Protein 5CUK (pdb70)

Structure (mmCIF, N/CA/C/O backbone):
data_5CUK
#
_entry.id   5CUK
#
_cell.length_a   103.140
_cell.length_b   42.480
_cell.length_c   25.860
_cell.angle_alpha   90.00
_cell.angle_beta   99.07
_cell.angle_gamma   90.00
#
_symmetry.space_group_name_H-M   'C 1 2 1'
#
loop_
_entity.id
_entity.type
_entity.pdbx_description
1 polymer 'Ruler protein'
2 non-polymer GLYCEROL
3 water water
#
loop_
_atom_site.group_PDB
_atom_site.id
_atom_site.type_symbol
_atom_site.label_atom_id
_atom_site.label_alt_id
_atom_site.label_comp_id
_atom_site.label_asym_id
_atom_site.label_entity_id
_atom_site.label_seq_id
_atom_site.pdbx_PDB_ins_code
_atom_site.Cartn_x
_atom_site.Cartn_y
_atom_site.Cartn_z
_atom_site.occupancy
_atom_site.B_iso_or_equiv
_atom_site.auth_seq_id
_atom_site.auth_comp_id
_atom_site.auth_asym_id
_atom_site.auth_atom_id
_atom_site.pdbx_PDB_model_num
ATOM 1 N N . ARG A 1 7 ? 40.620 15.821 29.621 1.00 71.20 256 ARG A N 1
ATOM 2 C CA . ARG A 1 7 ? 40.232 17.164 30.012 1.00 72.63 256 ARG A CA 1
ATOM 3 C C . ARG A 1 7 ? 39.171 18.007 29.325 1.00 66.29 256 ARG A C 1
ATOM 4 O O . ARG A 1 7 ? 39.354 18.443 28.178 1.00 58.16 256 ARG A O 1
ATOM 12 N N . PRO A 1 8 ? 38.081 18.296 30.095 1.00 67.82 257 PRO A N 1
ATOM 13 C CA . PRO A 1 8 ? 37.006 19.268 29.860 1.00 61.51 257 PRO A CA 1
ATOM 14 C C . PRO A 1 8 ? 37.559 20.684 29.818 1.00 60.24 257 PRO A C 1
ATOM 15 O O . PRO A 1 8 ? 38.563 20.970 30.481 1.00 61.68 257 PRO A O 1
ATOM 19 N N . LEU A 1 9 ? 36.915 21.545 29.038 1.00 52.34 258 LEU A N 1
ATOM 20 C CA . LEU A 1 9 ? 37.213 22.969 29.028 1.00 50.66 258 LEU A CA 1
ATOM 21 C C . LEU A 1 9 ? 36.667 23.597 30.281 1.00 47.82 258 LEU A C 1
ATOM 22 O O . LEU A 1 9 ? 35.646 23.133 30.788 1.00 49.65 258 LEU A O 1
ATOM 27 N N . PRO A 1 10 ? 37.296 24.690 30.736 1.00 45.00 259 PRO A N 1
ATOM 28 C CA . PRO A 1 10 ? 36.694 25.523 31.780 1.00 45.89 259 PRO A CA 1
ATOM 29 C C . PRO A 1 10 ? 35.285 25.909 31.362 1.00 45.89 259 PRO A C 1
ATOM 30 O O . PRO A 1 10 ? 35.133 26.299 30.208 1.00 39.23 259 PRO A O 1
ATOM 34 N N . LEU A 1 11 ? 34.307 25.825 32.267 1.00 43.70 260 LEU A N 1
ATOM 35 C CA . LEU A 1 11 ? 32.896 26.040 31.919 1.00 46.27 260 LEU A CA 1
ATOM 36 C C . LEU A 1 11 ? 32.652 27.363 31.233 1.00 46.15 260 LEU A C 1
ATOM 37 O O . LEU A 1 11 ? 31.888 27.426 30.273 1.00 39.86 260 LEU A O 1
ATOM 42 N N . ALA A 1 12 ? 33.298 28.419 31.725 1.00 44.21 261 ALA A N 1
ATOM 43 C CA . ALA A 1 12 ? 33.040 29.762 31.211 1.00 43.91 261 ALA A CA 1
ATOM 44 C C . ALA A 1 12 ? 33.479 29.873 29.762 1.00 43.08 261 ALA A C 1
ATOM 45 O O . ALA A 1 12 ? 32.942 30.683 29.007 1.00 44.77 261 ALA A O 1
ATOM 47 N N . ASP A 1 13 ? 34.439 29.037 29.377 1.00 41.25 262 ASP A N 1
ATOM 48 C CA . ASP A 1 13 ? 34.923 28.993 28.002 1.00 42.17 262 ASP A CA 1
ATOM 49 C C . ASP A 1 13 ? 33.985 28.180 27.101 1.00 44.95 262 ASP A C 1
ATOM 50 O O . ASP A 1 13 ? 33.620 28.641 26.013 1.00 37.22 262 ASP A O 1
ATOM 55 N N . LEU A 1 14 ? 33.605 26.986 27.557 1.00 41.32 263 LEU A N 1
ATOM 56 C CA . LEU A 1 14 ? 32.568 26.205 26.893 1.00 42.75 263 LEU A CA 1
ATOM 57 C C . LEU A 1 14 ? 31.344 27.057 26.664 1.00 40.71 263 LEU A C 1
ATOM 58 O O . LEU A 1 14 ? 30.858 27.175 25.541 1.00 40.13 263 LEU A O 1
ATOM 63 N N . ALA A 1 15 ? 30.861 27.684 27.731 1.00 40.84 264 ALA A N 1
ATOM 64 C CA . ALA A 1 15 ? 29.679 28.531 27.626 1.00 41.92 264 ALA A CA 1
ATOM 65 C C . ALA A 1 15 ? 29.812 29.594 26.516 1.00 39.32 264 ALA A C 1
ATOM 66 O O . ALA A 1 15 ? 28.929 29.713 25.669 1.00 44.19 264 ALA A O 1
ATOM 68 N N . ARG A 1 16 ? 30.905 30.344 26.493 1.00 38.00 265 ARG A N 1
ATOM 69 C CA . ARG A 1 16 ? 31.016 31.467 25.572 1.00 44.04 265 ARG A CA 1
ATOM 70 C C . ARG A 1 16 ? 31.148 30.927 24.154 1.00 43.87 265 ARG A C 1
ATOM 71 O O . ARG A 1 16 ? 30.534 31.435 23.220 1.00 44.78 265 ARG A O 1
ATOM 79 N N . LEU A 1 17 ? 31.903 29.849 24.026 1.00 37.46 266 LEU A N 1
ATOM 80 C CA . LEU A 1 17 ? 32.090 29.186 22.766 1.00 40.07 266 LEU A CA 1
ATOM 81 C C . LEU A 1 17 ? 30.763 28.705 22.166 1.00 44.67 266 LEU A C 1
ATOM 82 O O . LEU A 1 17 ? 30.479 28.949 20.979 1.00 41.76 266 LEU A O 1
ATOM 87 N N . LEU A 1 18 ? 29.948 28.039 22.985 1.00 42.37 267 LEU A N 1
ATOM 88 C CA . LEU A 1 18 ? 28.673 27.504 22.531 1.00 37.69 267 LEU A CA 1
ATOM 89 C C . LEU A 1 18 ? 27.772 28.634 22.081 1.00 40.93 267 LEU A C 1
ATOM 90 O O . LEU A 1 18 ? 27.192 28.572 21.010 1.00 41.63 267 LEU A O 1
ATOM 95 N N . ASP A 1 19 ? 27.645 29.663 22.907 1.00 41.46 268 ASP A N 1
ATOM 96 C CA . ASP A 1 19 ? 26.914 30.854 22.528 1.00 41.24 268 ASP A CA 1
ATOM 97 C C . ASP A 1 19 ? 27.421 31.459 21.184 1.00 44.52 268 ASP A C 1
ATOM 98 O O . ASP A 1 19 ? 26.628 31.769 20.293 1.00 41.02 268 ASP A O 1
ATOM 103 N N . ALA A 1 20 ? 28.736 31.592 21.023 1.00 44.01 269 ALA A N 1
ATOM 104 C CA . ALA A 1 20 ? 29.295 32.133 19.773 1.00 42.88 269 ALA A CA 1
ATOM 105 C C . ALA A 1 20 ? 28.930 31.283 18.534 1.00 37.16 269 ALA A C 1
ATOM 106 O O . ALA A 1 20 ? 28.445 31.811 17.542 1.00 36.84 269 ALA A O 1
ATOM 108 N N . VAL A 1 21 ? 29.175 29.977 18.619 1.00 36.63 270 VAL A N 1
ATOM 109 C CA . VAL A 1 21 ? 28.860 29.052 17.550 1.00 38.68 270 VAL A CA 1
ATOM 110 C C . VAL A 1 21 ? 27.397 29.194 17.194 1.00 42.59 270 VAL A C 1
ATOM 111 O O . VAL A 1 21 ? 27.019 29.170 16.022 1.00 33.53 270 VAL A O 1
ATOM 115 N N . GLN A 1 22 ? 26.544 29.398 18.189 1.00 41.25 271 GLN A N 1
ATOM 116 C CA . GLN A 1 22 ? 25.170 29.423 17.801 1.00 43.71 271 GLN A CA 1
ATOM 117 C C . GLN A 1 22 ? 24.824 30.715 17.068 1.00 41.52 271 GLN A C 1
ATOM 118 O O . GLN A 1 22 ? 24.071 30.658 16.104 1.00 44.11 271 GLN A O 1
ATOM 124 N N . GLY A 1 23 ? 25.370 31.862 17.480 1.00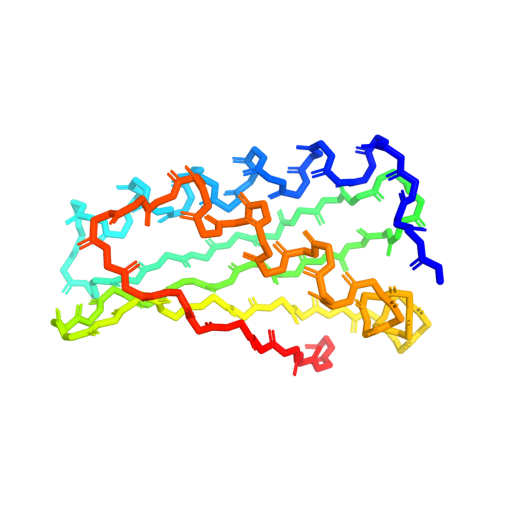 37.72 272 GLY A N 1
ATOM 125 C CA . GLY A 1 23 ? 25.256 33.069 16.667 1.00 38.69 272 GLY A CA 1
ATOM 126 C C . GLY A 1 23 ? 25.658 32.832 15.199 1.00 39.79 272 GLY A C 1
ATOM 127 O O . GLY A 1 23 ? 24.962 33.265 14.296 1.00 39.20 272 GLY A O 1
ATOM 128 N N . ARG A 1 24 ? 26.778 32.152 14.961 1.00 38.97 273 ARG A N 1
ATOM 129 C CA . ARG A 1 24 ? 27.286 31.996 13.598 1.00 38.36 273 ARG A CA 1
ATOM 130 C C . ARG A 1 24 ? 26.379 31.086 12.783 1.00 42.06 273 ARG A C 1
ATOM 131 O O . ARG A 1 24 ? 26.251 31.229 11.555 1.00 37.19 273 ARG A O 1
ATOM 139 N N . ILE A 1 25 ? 25.749 30.147 13.471 1.00 37.20 274 ILE A N 1
ATOM 140 C CA . ILE A 1 25 ? 24.871 29.227 12.807 1.00 37.74 274 ILE A CA 1
ATOM 141 C C . ILE A 1 25 ? 23.718 30.038 12.264 1.00 40.79 274 ILE A C 1
ATOM 142 O O . ILE A 1 25 ? 23.350 29.899 11.110 1.00 39.73 274 ILE A O 1
ATOM 147 N N . GLN A 1 26 ? 23.179 30.919 13.092 1.00 42.81 275 GLN A N 1
ATOM 148 C CA . GLN A 1 26 ? 22.086 31.762 12.659 1.00 44.49 275 GLN A CA 1
ATOM 149 C C . GLN A 1 26 ? 22.520 32.705 11.556 1.00 43.99 275 GLN A C 1
ATOM 150 O O . GLN A 1 26 ? 21.768 32.866 10.614 1.00 40.28 275 GLN A O 1
ATOM 156 N N . VAL A 1 27 ? 23.694 33.343 11.640 1.00 39.29 276 VAL A N 1
ATOM 157 C CA . VAL A 1 27 ? 24.054 34.245 10.520 1.00 37.21 276 VAL A CA 1
ATOM 158 C C . VAL A 1 27 ? 24.111 33.470 9.203 1.00 42.72 276 VAL A C 1
ATOM 159 O O . VAL A 1 27 ? 23.642 33.935 8.171 1.00 41.02 276 VAL A O 1
ATOM 163 N N . ALA A 1 28 ? 24.670 32.272 9.261 1.00 42.87 277 ALA A N 1
ATOM 164 C CA . ALA A 1 28 ? 24.980 31.511 8.061 1.00 43.48 277 ALA A CA 1
ATOM 165 C C . ALA A 1 28 ? 23.731 30.938 7.379 1.00 47.44 277 ALA A C 1
ATOM 166 O O . ALA A 1 28 ? 23.723 30.677 6.165 1.00 49.07 277 ALA A O 1
ATOM 168 N N . SER A 1 29 ? 22.691 30.737 8.180 1.00 50.03 278 SER A N 1
ATOM 169 C CA . SER A 1 29 ? 21.411 30.270 7.684 1.00 55.00 278 SER A CA 1
ATOM 170 C C . SER A 1 29 ? 20.895 31.319 6.726 1.00 57.05 278 SER A C 1
ATOM 171 O O . SER A 1 29 ? 20.581 31.030 5.565 1.00 62.93 278 SER A O 1
ATOM 174 N N . ALA A 1 30 ? 20.834 32.557 7.203 1.00 53.01 279 ALA A N 1
ATOM 175 C CA . ALA A 1 30 ? 20.254 33.615 6.381 1.00 56.07 279 ALA A CA 1
ATOM 176 C C . ALA A 1 30 ? 21.322 34.436 5.666 1.00 52.15 279 ALA A C 1
ATOM 177 O O . ALA A 1 30 ? 21.322 35.647 5.759 1.00 51.91 279 ALA A O 1
ATOM 179 N N . ALA A 1 31 ? 22.232 33.781 4.952 1.00 58.09 280 ALA A N 1
ATOM 180 C CA . ALA A 1 31 ? 23.293 34.498 4.232 1.00 54.48 280 ALA A CA 1
ATOM 181 C C . ALA A 1 31 ? 23.757 33.757 2.961 1.00 57.59 280 ALA A C 1
ATOM 182 O O . ALA A 1 31 ? 23.749 32.520 2.958 1.00 50.70 280 ALA A O 1
ATOM 184 N N . GLU A 1 32 ? 24.184 34.489 1.916 1.00 57.37 281 GLU A N 1
ATOM 185 C CA . GLU A 1 32 ? 24.407 33.879 0.591 1.00 61.73 281 GLU A CA 1
ATOM 186 C C . GLU A 1 32 ? 25.537 32.880 0.627 1.00 56.95 281 GLU A C 1
ATOM 187 O O . GLU A 1 32 ? 25.510 31.866 -0.062 1.00 55.58 281 GLU A O 1
ATOM 193 N N . SER A 1 33 ? 26.551 33.176 1.428 1.00 54.51 282 SER A N 1
ATOM 194 C CA . SER A 1 33 ? 27.736 32.333 1.438 1.00 50.34 282 SER A CA 1
ATOM 195 C C . SER A 1 33 ? 27.455 31.030 2.188 1.00 50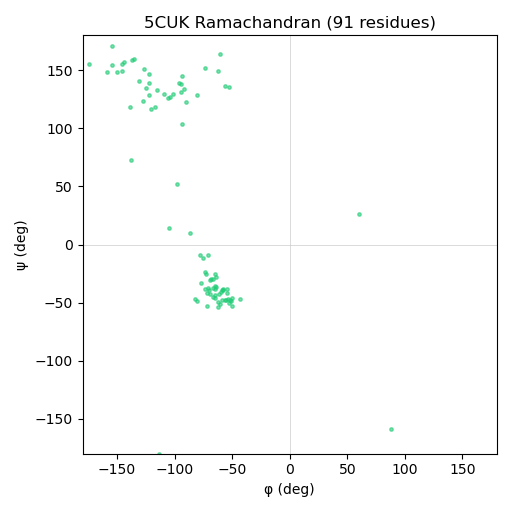.37 282 SER A C 1
ATOM 196 O O . SER A 1 33 ? 28.248 30.090 2.100 1.00 44.57 282 SER A O 1
ATOM 199 N N . HIS A 1 34 ? 26.320 30.972 2.900 1.00 46.07 283 HIS A N 1
ATOM 200 C CA . HIS A 1 34 ? 25.997 29.833 3.761 1.00 44.06 283 HIS A CA 1
ATOM 201 C C . HIS A 1 34 ? 27.094 29.687 4.831 1.00 40.44 283 HIS A C 1
ATOM 202 O O . HIS A 1 34 ? 27.347 28.598 5.340 1.00 39.23 283 HIS A O 1
ATOM 209 N N . ALA A 1 35 ? 27.754 30.786 5.153 1.00 36.48 284 ALA A N 1
ATOM 210 C CA . ALA A 1 35 ? 28.885 30.706 6.040 1.00 41.50 284 ALA A CA 1
ATOM 211 C C . ALA A 1 35 ? 28.919 31.961 6.887 1.00 42.32 284 ALA A C 1
ATOM 212 O O . ALA A 1 35 ? 28.435 33.031 6.453 1.00 40.90 284 ALA A O 1
ATOM 214 N N . ALA A 1 36 ? 29.423 31.815 8.115 1.00 32.27 285 ALA A N 1
ATOM 215 C CA . ALA A 1 36 ? 29.583 32.939 9.015 1.00 35.05 285 ALA A CA 1
ATOM 216 C C . ALA A 1 36 ? 30.837 32.728 9.880 1.00 39.53 285 ALA A C 1
ATOM 217 O O . ALA A 1 36 ? 31.278 31.596 10.102 1.00 35.02 285 ALA A O 1
ATOM 219 N N . ARG A 1 37 ? 31.398 33.824 10.359 1.00 39.45 286 ARG A N 1
ATOM 220 C CA . ARG A 1 37 ? 32.602 33.758 11.141 1.00 39.21 286 ARG A CA 1
ATOM 221 C C . ARG A 1 37 ? 32.664 34.963 12.045 1.00 43.10 286 ARG A C 1
ATOM 222 O O . ARG A 1 37 ? 32.057 35.988 11.754 1.00 40.40 286 ARG A O 1
ATOM 230 N N . LEU A 1 38 ? 33.378 34.815 13.161 1.00 41.38 287 LEU A N 1
ATOM 231 C CA . LEU A 1 38 ? 33.524 35.877 14.143 1.00 41.93 287 LEU A CA 1
ATOM 232 C C . LEU A 1 38 ? 34.765 35.600 14.986 1.00 45.51 287 LEU A C 1
ATOM 233 O O . LEU A 1 38 ? 35.114 34.438 15.222 1.00 41.02 287 LEU A O 1
ATOM 238 N N . GLN A 1 39 ? 35.434 36.647 15.457 1.00 45.31 288 GLN A N 1
ATOM 239 C CA . GLN A 1 39 ? 36.423 36.419 16.496 1.00 47.49 288 GLN A CA 1
ATOM 240 C C . GLN A 1 39 ? 35.784 36.585 17.877 1.00 49.26 288 GLN A C 1
ATOM 241 O O . GLN A 1 39 ? 35.041 37.547 18.140 1.00 48.55 288 GLN A O 1
ATOM 247 N N . VAL A 1 40 ? 36.085 35.628 18.747 1.00 44.60 289 VAL A N 1
ATOM 248 C CA . VAL A 1 40 ? 35.584 35.616 20.109 1.00 44.85 289 VAL A CA 1
ATOM 249 C C . VAL A 1 40 ? 36.731 35.594 21.127 1.00 44.23 289 VAL A C 1
ATOM 250 O O . VAL A 1 40 ? 37.703 34.889 20.919 1.00 44.09 289 VAL A O 1
ATOM 254 N N . ARG A 1 41 ? 36.622 36.358 22.213 1.00 42.68 290 ARG A N 1
ATOM 255 C CA . ARG A 1 41 ? 37.554 36.180 23.330 1.00 51.55 290 ARG A CA 1
ATOM 256 C C . ARG A 1 41 ? 36.969 35.157 24.295 1.00 49.60 290 ARG A C 1
ATOM 257 O O . ARG A 1 41 ? 35.833 35.284 24.774 1.00 54.18 290 ARG A O 1
ATOM 265 N N . LEU A 1 42 ? 37.723 34.099 24.528 1.00 46.08 291 LEU A N 1
ATOM 266 C CA . LEU A 1 42 ? 37.355 33.167 25.576 1.00 47.85 291 LEU A CA 1
ATOM 267 C C . LEU A 1 42 ? 38.130 33.612 26.822 1.00 49.14 291 LEU A C 1
ATOM 268 O O . LEU A 1 42 ? 39.284 34.027 26.708 1.00 49.04 291 LEU A O 1
ATOM 273 N N . PRO A 1 43 ? 37.480 33.593 28.000 1.00 49.80 292 PRO A N 1
ATOM 274 C CA . PRO A 1 43 ? 38.074 34.193 29.196 1.00 46.16 292 PRO A CA 1
ATOM 275 C C . PRO A 1 43 ? 39.490 33.711 29.430 1.00 51.74 292 PRO A C 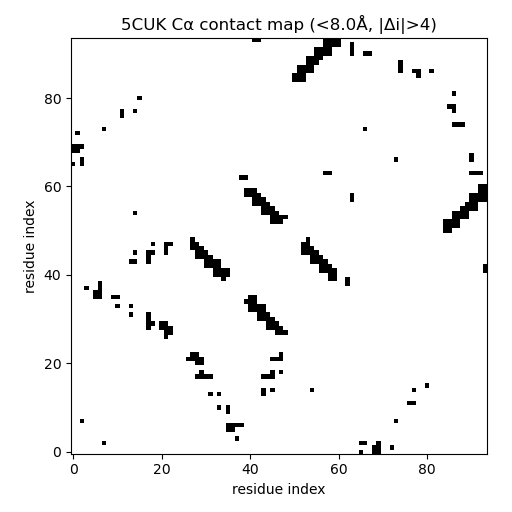1
ATOM 276 O O . PRO A 1 43 ? 40.384 34.538 29.630 1.00 53.91 292 PRO A O 1
ATOM 280 N N . GLN A 1 44 ? 39.718 32.404 29.384 1.00 48.39 293 GLN A N 1
ATOM 281 C CA A GLN A 1 44 ? 41.035 31.838 29.641 0.44 52.70 293 GLN A CA 1
ATOM 282 C CA B GLN A 1 44 ? 41.082 31.971 29.623 0.56 51.01 293 GLN A CA 1
ATOM 283 C C . GLN A 1 44 ? 41.739 31.497 28.337 1.00 50.45 293 GLN A C 1
ATOM 284 O O . GLN A 1 44 ? 42.941 31.650 28.195 1.00 50.53 293 GLN A O 1
ATOM 295 N N . LEU A 1 45 ? 40.972 30.993 27.378 1.00 49.20 294 LEU A N 1
ATOM 296 C CA . LEU A 1 45 ? 41.607 30.491 26.162 1.00 48.73 294 LEU A CA 1
ATOM 297 C C . LEU A 1 45 ? 42.055 31.559 25.155 1.00 46.27 294 LEU A C 1
ATOM 298 O O . LEU A 1 45 ? 42.752 31.243 24.185 1.00 43.46 294 LEU A O 1
ATOM 303 N N . GLY A 1 46 ? 41.677 32.812 25.378 1.00 45.21 295 GLY A N 1
ATOM 304 C CA . GLY A 1 46 ? 42.150 33.892 24.521 1.00 46.37 295 GLY A CA 1
ATOM 305 C C . GLY A 1 46 ? 41.296 34.146 23.292 1.00 45.84 295 GLY A C 1
ATOM 306 O O . GLY A 1 46 ? 40.112 33.793 23.253 1.00 46.98 295 GLY A O 1
ATOM 307 N N . ALA A 1 47 ? 41.885 34.776 22.281 1.00 42.16 296 ALA A N 1
ATOM 308 C CA . ALA A 1 47 ? 41.155 35.043 21.044 1.00 44.51 296 ALA A CA 1
ATOM 309 C C . ALA A 1 47 ? 41.101 33.820 20.142 1.00 43.86 296 ALA A C 1
ATOM 310 O O . ALA A 1 47 ? 42.110 33.200 19.813 1.00 42.75 296 ALA A O 1
ATOM 312 N N . VAL A 1 48 ? 39.885 33.521 19.727 1.00 39.12 297 VAL A N 1
ATOM 313 C CA . VAL A 1 48 ? 39.541 32.338 18.992 1.00 36.64 297 VAL A CA 1
ATOM 314 C C . VAL A 1 48 ? 38.681 32.783 17.755 1.00 42.52 297 VAL A C 1
ATOM 315 O O . VAL A 1 48 ? 37.878 33.712 17.853 1.00 42.46 297 VAL A O 1
ATOM 319 N N . GLU A 1 49 ? 38.885 32.169 16.593 1.00 40.24 298 GLU A N 1
ATOM 320 C CA . GLU A 1 49 ? 38.025 32.417 15.444 1.00 41.08 298 GLU A CA 1
ATOM 321 C C . GLU A 1 49 ? 37.041 31.280 15.279 1.00 40.22 298 GLU A C 1
ATOM 322 O O . GLU A 1 49 ? 37.446 30.120 15.270 1.00 39.83 298 GLU A O 1
ATOM 328 N N . VAL A 1 50 ? 35.752 31.598 15.147 1.00 37.67 299 VAL A N 1
ATOM 329 C CA . VAL A 1 50 ? 34.748 30.588 14.858 1.00 35.11 299 VAL A CA 1
ATOM 330 C C . VAL A 1 50 ? 34.297 30.699 13.407 1.00 36.29 299 VAL A C 1
ATOM 331 O O . VAL A 1 50 ? 33.912 31.744 12.978 1.00 38.38 299 VAL A O 1
ATOM 335 N N . GLN A 1 51 ? 34.366 29.617 12.649 1.00 36.79 300 GLN A N 1
ATOM 336 C CA . GLN A 1 51 ? 33.846 29.603 11.281 1.00 37.19 300 GLN A CA 1
ATOM 337 C C . GLN A 1 51 ? 32.850 28.468 11.147 1.00 37.86 300 GLN A C 1
ATOM 338 O O . GLN A 1 51 ? 33.112 27.363 11.631 1.00 35.62 300 GLN A O 1
ATOM 344 N N . VAL A 1 52 ? 31.696 28.729 10.534 1.00 32.81 301 VAL A N 1
ATOM 345 C CA . VAL A 1 52 ? 30.779 27.651 10.271 1.00 31.64 301 VAL A CA 1
ATOM 346 C C . VAL A 1 52 ? 30.452 27.694 8.776 1.00 35.70 301 VAL A C 1
ATOM 347 O O . VAL A 1 52 ? 30.551 28.738 8.132 1.00 35.01 301 VAL A O 1
ATOM 351 N N . LEU A 1 53 ? 30.147 26.533 8.225 1.00 33.07 302 LEU A N 1
ATOM 352 C CA . LEU A 1 53 ? 29.780 26.414 6.827 1.00 36.30 302 LEU A CA 1
ATOM 353 C C . LEU A 1 53 ? 28.649 25.441 6.785 1.00 37.69 302 LEU A C 1
ATOM 354 O O . LEU A 1 53 ? 28.752 24.278 7.167 1.00 39.53 302 LEU A O 1
ATOM 359 N N . HIS A 1 54 ? 27.545 25.971 6.318 1.00 41.79 303 HIS A N 1
ATOM 360 C CA . HIS A 1 54 ? 26.305 25.278 6.261 1.00 42.53 303 HIS A CA 1
ATOM 361 C C . HIS A 1 54 ? 26.131 24.626 4.897 1.00 44.69 303 HIS A C 1
ATOM 362 O O . HIS A 1 54 ? 25.842 25.306 3.932 1.00 42.72 303 HIS A O 1
ATOM 369 N N . GLY A 1 55 ? 26.321 23.312 4.837 1.00 42.02 304 GLY A N 1
ATOM 370 C CA . GLY A 1 55 ? 26.250 22.539 3.596 1.00 54.94 304 GLY A CA 1
ATOM 371 C C . GLY A 1 55 ? 25.031 21.599 3.668 1.00 60.08 304 GLY A C 1
ATOM 372 O O . GLY A 1 55 ? 24.287 21.64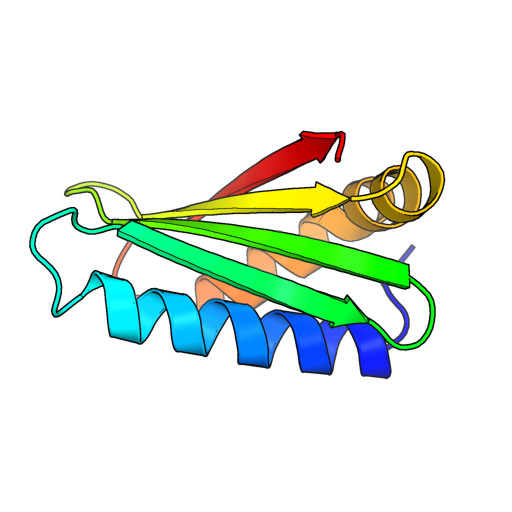7 4.672 1.00 54.29 304 GLY A O 1
ATOM 373 N N . HIS A 1 56 ? 24.760 20.789 2.649 1.00 60.52 305 HIS A N 1
ATOM 374 C CA . HIS A 1 56 ? 23.476 20.126 2.688 1.00 64.77 305 HIS A CA 1
ATOM 375 C C . HIS A 1 56 ? 23.427 18.869 3.557 1.00 58.84 305 HIS A C 1
ATOM 376 O O . HIS A 1 56 ? 22.512 18.715 4.389 1.00 60.96 305 HIS A O 1
ATOM 383 N N . GLY A 1 57 ? 24.397 17.979 3.422 1.00 57.32 306 GLY A N 1
ATOM 384 C CA . GLY A 1 57 ? 24.419 16.826 4.318 1.00 59.68 306 GLY A CA 1
ATOM 385 C C . GLY A 1 57 ? 25.125 17.021 5.657 1.00 48.99 306 GLY A C 1
ATOM 386 O O . GLY A 1 57 ? 25.318 16.048 6.367 1.00 51.51 306 GLY A O 1
ATOM 387 N N . GLN A 1 58 ? 25.494 18.257 6.002 1.00 48.93 307 GLN A N 1
ATOM 388 C CA . GLN A 1 58 ? 26.315 18.522 7.209 1.00 44.94 307 GLN A CA 1
AT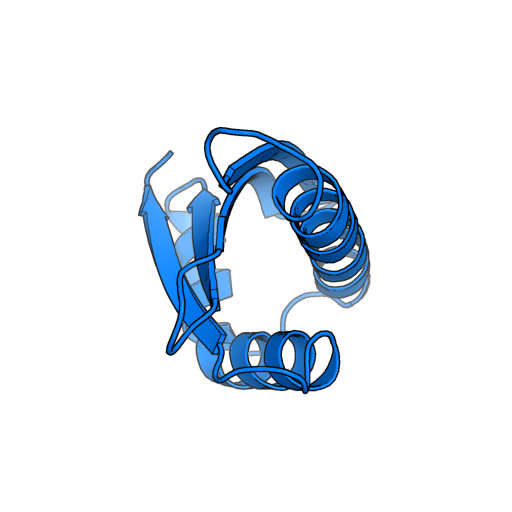OM 389 C C . GLN A 1 58 ? 26.531 19.995 7.541 1.00 43.55 307 GLN A C 1
ATOM 390 O O . GLN A 1 58 ? 26.475 20.863 6.668 1.00 44.80 307 GLN A O 1
ATOM 396 N N . LEU A 1 59 ? 26.797 20.274 8.813 1.00 40.77 308 LEU A N 1
ATOM 397 C CA . LEU A 1 59 ? 27.183 21.603 9.215 1.00 35.68 308 LEU A CA 1
ATOM 398 C C . LEU A 1 59 ? 28.577 21.538 9.774 1.00 37.41 308 LEU A C 1
ATOM 399 O O . LEU A 1 59 ? 28.819 20.838 10.759 1.00 35.09 308 LEU A O 1
ATOM 404 N N . GLN A 1 60 ? 29.492 22.252 9.119 1.00 38.77 309 GLN A N 1
ATOM 405 C CA . GLN A 1 60 ? 30.908 22.265 9.475 1.00 34.09 309 GLN A CA 1
ATOM 406 C C . GLN A 1 60 ? 31.248 23.419 10.387 1.00 35.84 309 GLN A C 1
ATOM 407 O O . GLN A 1 60 ? 30.883 24.555 10.104 1.00 33.94 309 GLN A O 1
ATOM 413 N N . ILE A 1 61 ? 31.960 23.119 11.478 1.00 34.97 310 ILE A N 1
ATOM 414 C CA . ILE A 1 61 ? 32.388 24.125 12.470 1.00 34.16 310 ILE A CA 1
ATOM 415 C C . ILE A 1 61 ? 33.881 23.975 12.665 1.00 31.23 310 ILE A C 1
ATOM 416 O O . ILE A 1 61 ? 34.372 22.886 12.975 1.00 35.41 310 ILE A O 1
ATOM 421 N N . GLU A 1 62 ? 34.601 25.062 12.442 1.00 31.49 311 GLU A N 1
ATOM 422 C CA . GLU A 1 62 ? 36.038 25.101 12.651 1.00 36.19 311 GLU A CA 1
ATOM 423 C C . GLU A 1 62 ? 36.424 26.198 13.651 1.00 35.77 311 GLU A C 1
ATOM 424 O O . GLU A 1 62 ? 35.979 27.341 13.545 1.00 33.86 311 GLU A O 1
ATOM 430 N N . ILE A 1 63 ? 37.206 25.808 14.659 1.00 38.69 312 ILE A N 1
ATOM 431 C CA . ILE A 1 63 ? 37.707 26.730 15.655 1.00 37.05 312 ILE A CA 1
ATOM 432 C C . ILE A 1 63 ? 39.204 26.913 15.442 1.00 38.24 312 ILE A C 1
ATOM 433 O O . ILE A 1 63 ? 39.949 25.941 15.335 1.00 35.92 312 ILE A O 1
ATOM 438 N N . SER A 1 64 ? 39.621 28.167 15.379 1.00 36.32 313 SER A N 1
ATOM 439 C CA . SER A 1 64 ? 41.006 28.517 15.170 1.00 37.19 313 SER A CA 1
ATOM 440 C C . SER A 1 64 ? 41.465 29.218 16.430 1.00 45.14 313 SER A C 1
ATOM 441 O O . SER A 1 64 ? 40.760 30.093 16.962 1.00 40.90 313 SER A O 1
ATOM 444 N N . ALA A 1 65 ? 42.637 28.811 16.919 1.00 42.34 314 ALA A N 1
ATOM 445 C CA . ALA A 1 65 ? 43.136 29.296 18.199 1.00 43.36 314 ALA A CA 1
ATOM 446 C C . ALA A 1 65 ? 44.660 29.235 18.302 1.00 41.99 314 ALA A C 1
ATOM 447 O O . ALA A 1 65 ? 45.325 28.620 17.480 1.00 43.47 314 ALA A O 1
ATOM 449 N N . SER A 1 66 ? 45.191 29.833 19.363 1.00 48.59 315 SER A N 1
ATOM 450 C CA . SER A 1 66 ? 46.610 29.735 19.678 1.00 45.94 315 SER A CA 1
ATOM 451 C C . SER A 1 66 ? 46.975 28.263 19.905 1.00 46.91 315 SER A C 1
ATOM 452 O O . SER A 1 66 ? 46.079 27.402 20.084 1.00 40.38 315 SER A O 1
ATOM 455 N N . PRO A 1 67 ? 48.291 27.955 19.869 1.00 54.28 316 PRO A N 1
ATOM 456 C CA . PRO A 1 67 ? 48.720 26.548 19.924 1.00 49.43 316 PRO A CA 1
ATOM 457 C C . PRO A 1 67 ? 48.295 25.841 21.217 1.00 45.47 316 PRO A C 1
ATOM 458 O O . PRO A 1 67 ? 47.812 24.697 21.184 1.00 46.65 316 PRO A O 1
ATOM 462 N N . GLY A 1 68 ? 48.449 26.535 22.338 1.00 41.73 317 GLY A N 1
ATOM 463 C CA . GLY A 1 68 ? 48.057 26.002 23.623 1.00 39.50 317 GLY A CA 1
ATOM 464 C C . GLY A 1 68 ? 46.558 25.928 23.845 1.00 41.44 317 GLY A C 1
ATOM 465 O O . GLY A 1 68 ? 46.061 24.946 24.392 1.00 36.83 317 GLY A O 1
ATOM 466 N N . SER A 1 69 ? 45.825 26.958 23.428 1.00 42.52 318 SER A N 1
ATOM 467 C CA . SER A 1 69 ? 44.369 26.877 23.449 1.00 42.62 318 SER A CA 1
ATOM 468 C C . SER A 1 69 ? 43.924 25.695 22.584 1.00 41.46 318 SER A C 1
ATOM 469 O O . SER A 1 69 ? 43.012 24.943 22.948 1.00 38.19 318 SER A O 1
ATOM 472 N N . LEU A 1 70 ? 44.603 25.496 21.461 1.0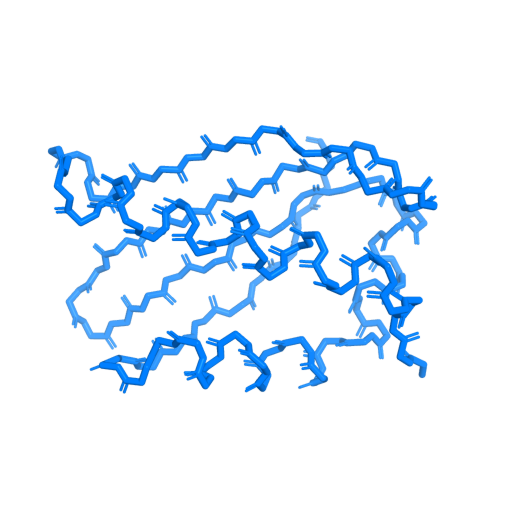0 41.90 319 LEU A N 1
ATOM 473 C CA . LEU A 1 70 ? 44.266 24.349 20.609 1.00 41.03 319 LEU A CA 1
ATOM 474 C C . LEU A 1 70 ? 44.356 23.053 21.390 1.00 43.86 319 LEU A C 1
ATOM 475 O O . LEU A 1 70 ? 43.427 22.248 21.359 1.00 40.61 319 LEU A O 1
ATOM 480 N N . ALA A 1 71 ? 45.464 22.872 22.118 1.00 41.07 320 ALA A N 1
ATOM 481 C CA . ALA A 1 71 ? 45.682 21.632 22.827 1.00 41.96 320 ALA A CA 1
ATOM 482 C C . ALA A 1 71 ? 44.533 21.383 23.792 1.00 40.03 320 ALA A C 1
ATOM 483 O O . ALA A 1 71 ? 44.084 20.256 23.950 1.00 44.85 320 ALA A O 1
ATOM 485 N N . LEU A 1 72 ? 44.047 22.439 24.427 1.00 37.21 321 LEU A N 1
ATOM 486 C CA . LEU A 1 72 ? 42.934 22.299 25.328 1.00 38.42 321 LEU A CA 1
ATOM 487 C C . LEU A 1 72 ? 41.674 21.911 24.563 1.00 44.06 321 LEU A C 1
ATOM 488 O O . LEU A 1 72 ? 40.869 21.111 25.052 1.00 44.37 321 LEU A O 1
ATOM 493 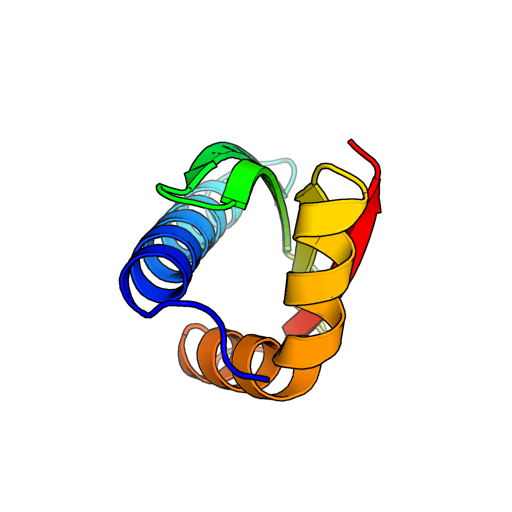N N . LEU A 1 73 ? 41.500 22.461 23.362 1.00 37.73 322 LEU A N 1
ATOM 494 C CA . LEU A 1 73 ? 40.303 22.121 22.586 1.00 43.55 322 LEU A CA 1
ATOM 495 C C . LEU A 1 73 ? 40.329 20.650 22.159 1.00 41.89 322 LEU A C 1
ATOM 496 O O . LEU A 1 73 ? 39.336 19.943 22.300 1.00 39.27 322 LEU A O 1
ATOM 501 N N . GLN A 1 74 ? 41.484 20.190 21.673 1.00 43.95 323 GLN A N 1
ATOM 502 C CA . GLN A 1 74 ? 41.629 18.810 21.215 1.00 45.74 323 GLN A CA 1
ATOM 503 C C . GLN A 1 74 ? 41.472 17.833 22.356 1.00 48.03 323 GLN A C 1
ATOM 504 O O . GLN A 1 74 ? 40.874 16.774 22.179 1.00 50.65 323 GLN A O 1
ATOM 510 N N . GLN A 1 75 ? 41.991 18.193 23.535 1.00 45.74 324 GLN A N 1
ATOM 511 C CA . GLN A 1 75 ? 41.805 17.339 24.709 1.00 50.63 324 GLN A CA 1
ATOM 512 C C . GLN A 1 75 ? 40.331 17.259 25.065 1.00 48.09 324 GLN A C 1
ATOM 513 O O . GLN A 1 75 ? 39.875 16.268 25.633 1.00 49.39 324 GLN A O 1
ATOM 519 N N . ALA A 1 76 ? 39.593 18.312 24.729 1.00 46.44 325 ALA A N 1
ATOM 520 C CA . ALA A 1 76 ? 38.164 18.369 25.012 1.00 42.90 325 ALA A CA 1
ATOM 521 C C . ALA A 1 76 ? 37.290 18.158 23.755 1.00 46.09 325 ALA A C 1
ATOM 522 O O . ALA A 1 76 ? 36.095 18.431 23.786 1.00 44.73 325 ALA A O 1
ATOM 524 N N . ARG A 1 77 ? 37.881 17.672 22.670 1.00 48.36 326 ARG A N 1
ATOM 525 C CA . ARG A 1 77 ? 37.149 17.481 21.400 1.00 44.46 326 ARG A CA 1
ATOM 526 C C . ARG A 1 77 ? 35.840 16.673 21.526 1.00 51.39 326 ARG A C 1
ATOM 527 O O . ARG A 1 77 ? 34.797 17.081 21.002 1.00 46.69 326 ARG A O 1
ATOM 535 N N . GLY A 1 78 ? 35.887 15.532 22.215 1.00 49.93 327 GLY A N 1
ATOM 536 C CA . GLY A 1 78 ? 34.689 14.737 22.446 1.00 50.07 327 GLY A CA 1
ATOM 537 C C . GLY A 1 78 ? 33.528 15.474 23.113 1.00 50.59 327 GLY A C 1
ATOM 538 O O . GLY A 1 78 ? 32.366 15.385 22.665 1.00 46.68 327 GLY A O 1
ATOM 539 N N . GLU A 1 79 ? 33.820 16.195 24.194 1.00 45.36 328 GLU A N 1
ATOM 540 C CA . GLU A 1 79 ? 32.790 17.006 24.864 1.00 47.42 328 GLU A CA 1
ATOM 541 C C . GLU A 1 79 ? 32.290 18.129 23.950 1.00 43.28 328 GLU A C 1
ATOM 542 O O . GLU A 1 79 ? 31.118 18.515 23.969 1.00 43.16 328 GLU A O 1
ATOM 548 N N . LEU A 1 80 ? 33.201 18.691 23.179 1.00 38.18 329 LEU A N 1
ATOM 549 C CA . LEU A 1 80 ? 32.829 19.846 22.398 1.00 45.97 329 LEU A CA 1
ATOM 550 C C . LEU A 1 80 ? 31.886 19.423 21.234 1.00 42.47 329 LEU A C 1
ATOM 551 O O . LEU A 1 80 ? 30.791 19.969 21.107 1.00 43.32 329 LEU A O 1
ATOM 556 N N . LEU A 1 81 ? 32.303 18.442 20.428 1.00 42.74 330 LEU A N 1
ATOM 557 C CA . LEU A 1 81 ? 31.460 17.851 19.388 1.00 42.45 330 LEU A CA 1
ATOM 558 C C . LEU A 1 81 ? 30.045 17.593 19.884 1.00 42.59 330 LEU A C 1
ATOM 559 O O . LEU A 1 81 ? 29.038 17.946 19.256 1.00 45.96 330 LEU A O 1
ATOM 564 N N . GLU A 1 82 ? 29.981 16.995 21.057 1.00 42.97 331 GLU A N 1
ATOM 565 C CA . GLU A 1 82 ? 28.753 16.451 21.572 1.00 43.53 331 GLU A CA 1
ATOM 566 C C . GLU A 1 82 ? 27.775 17.530 21.975 1.00 44.04 331 GLU A C 1
ATOM 567 O O . GLU A 1 82 ? 26.577 17.383 21.772 1.00 45.51 331 GLU A O 1
ATOM 573 N N . ARG A 1 83 ? 28.289 18.618 22.531 1.00 39.87 332 ARG A N 1
ATOM 574 C CA . ARG A 1 83 ? 27.459 19.763 22.873 1.00 38.04 332 ARG A CA 1
ATOM 575 C C . ARG A 1 83 ? 27.091 20.596 21.655 1.00 36.14 332 ARG A C 1
ATOM 576 O O . ARG A 1 83 ? 26.055 21.234 21.621 1.00 37.87 332 ARG A O 1
ATOM 584 N N . LEU A 1 84 ? 27.985 20.668 20.691 1.00 34.24 333 LEU A N 1
ATOM 585 C CA . LEU A 1 84 ? 27.670 21.411 19.492 1.00 40.35 333 LEU A CA 1
ATOM 586 C C . LEU A 1 84 ? 26.571 20.628 18.742 1.00 40.13 333 LEU A C 1
ATOM 587 O O . LEU A 1 84 ? 25.606 21.222 18.310 1.00 38.02 333 LEU A O 1
ATOM 592 N N . GLN A 1 85 ? 26.691 19.301 18.663 1.00 41.77 334 GLN A N 1
ATOM 593 C CA . GLN A 1 85 ? 25.697 18.488 17.949 1.00 39.78 334 GLN A CA 1
ATOM 594 C C . GLN A 1 85 ? 24.314 18.687 18.536 1.00 46.82 334 GLN A C 1
ATOM 595 O O . GLN A 1 85 ? 23.330 18.794 17.795 1.00 39.84 334 GLN A O 1
ATOM 601 N N . ARG A 1 86 ? 24.244 18.795 19.864 1.00 41.62 335 ARG A N 1
ATOM 602 C CA . ARG A 1 86 ? 22.943 18.909 20.539 1.00 45.95 335 ARG A CA 1
ATOM 603 C C . ARG A 1 86 ? 22.356 20.288 20.331 1.00 44.78 335 ARG A C 1
ATOM 604 O O . ARG A 1 86 ? 21.145 20.484 20.383 1.00 50.41 335 ARG A O 1
ATOM 612 N N . LEU A 1 87 ? 23.250 21.226 20.065 1.00 44.06 336 LEU A N 1
ATOM 613 C CA . LEU A 1 87 ? 22.933 22.603 19.712 1.00 41.30 336 LEU A CA 1
ATOM 614 C C . LEU A 1 87 ? 22.254 22.727 18.323 1.00 46.46 336 LEU A C 1
ATOM 615 O O . LEU A 1 87 ? 21.457 23.648 18.065 1.00 44.83 336 LEU A O 1
ATOM 620 N N . HIS A 1 88 ? 22.582 21.790 17.432 1.00 40.10 337 HIS A N 1
ATOM 621 C CA . HIS A 1 88 ? 22.094 21.821 16.041 1.00 45.35 337 HIS A CA 1
ATOM 622 C C . HIS A 1 88 ? 21.671 20.425 15.576 1.00 40.77 337 HIS A C 1
ATOM 623 O O . HIS A 1 88 ? 22.380 19.773 14.822 1.00 39.95 337 HIS A O 1
ATOM 630 N N . PRO A 1 89 ? 20.535 19.935 16.072 1.00 45.89 338 PRO A N 1
ATOM 631 C CA . PRO A 1 89 ? 20.157 18.541 15.794 1.00 44.71 338 PRO A CA 1
ATOM 632 C C . PRO A 1 89 ? 19.734 18.307 14.343 1.00 40.12 338 PRO A C 1
ATOM 633 O O . PRO A 1 89 ? 19.605 17.165 13.933 1.00 42.19 338 PRO A O 1
ATOM 637 N N . GLU A 1 90 ? 19.572 19.369 13.571 1.00 43.85 339 GLU A N 1
ATOM 638 C CA . GLU A 1 90 ? 19.032 19.247 12.205 1.00 44.74 339 GLU A CA 1
ATOM 639 C C . GLU A 1 90 ? 19.945 18.504 11.234 1.00 43.12 339 GLU A C 1
ATOM 640 O O . GLU A 1 90 ? 19.468 17.909 10.276 1.00 42.60 339 GLU A O 1
ATOM 646 N N . GLN A 1 91 ? 21.255 18.581 11.458 1.00 38.88 340 GLN A N 1
ATOM 647 C CA . GLN A 1 91 ? 22.235 17.902 10.609 1.00 39.91 340 GLN A CA 1
ATOM 648 C C . GLN A 1 91 ? 23.416 17.393 11.416 1.00 41.18 340 GLN A C 1
ATOM 649 O O . GLN A 1 91 ? 23.694 17.913 12.499 1.00 42.90 340 GLN A O 1
ATOM 655 N N . PRO A 1 92 ? 24.126 16.385 10.888 1.00 43.18 341 PRO A N 1
ATOM 656 C CA . PRO A 1 92 ? 25.398 15.985 11.486 1.00 36.25 341 PRO A CA 1
ATOM 657 C C . PRO A 1 92 ? 26.358 17.165 11.559 1.00 40.57 341 PRO A C 1
ATOM 658 O O . PRO A 1 92 ? 26.465 17.946 10.606 1.00 35.81 341 PRO A O 1
ATOM 662 N N . VAL A 1 93 ? 27.035 17.306 12.699 1.00 37.04 342 VAL A N 1
ATOM 663 C CA . VAL A 1 93 ? 28.025 18.357 12.877 1.00 35.45 342 VAL A CA 1
ATOM 664 C C . VAL A 1 93 ? 29.415 17.787 12.583 1.00 33.98 342 VAL A C 1
ATOM 665 O O . VAL A 1 93 ? 29.714 16.671 12.959 1.00 37.16 342 VAL A O 1
ATOM 669 N N . GLN A 1 94 ? 30.254 18.544 11.895 1.00 32.31 343 GLN A N 1
ATOM 670 C CA . GLN A 1 94 ? 31.627 18.143 11.692 1.00 34.27 343 GLN A CA 1
ATOM 671 C C . GLN A 1 94 ? 32.513 19.223 12.286 1.00 35.85 343 GLN A C 1
ATOM 672 O O . GLN A 1 94 ? 32.480 20.378 11.852 1.00 37.44 343 GLN A O 1
ATOM 678 N N . LEU A 1 95 ? 33.274 18.829 13.306 1.00 35.66 344 LEU A N 1
ATOM 679 C CA . LEU A 1 95 ? 34.103 19.724 14.108 1.00 34.11 344 LEU A CA 1
ATOM 680 C C . LEU A 1 95 ? 35.561 19.602 13.741 1.00 35.63 344 LEU A C 1
ATOM 681 O O . LEU A 1 95 ? 36.101 18.514 13.718 1.00 39.32 344 LEU A O 1
ATOM 686 N N . THR A 1 96 ? 36.193 20.723 13.435 1.00 33.15 345 THR A N 1
ATOM 687 C CA . THR A 1 96 ? 37.612 20.731 13.141 1.00 41.65 345 THR A CA 1
ATOM 688 C C . THR A 1 96 ? 38.338 21.900 13.851 1.00 40.96 345 THR A C 1
ATOM 689 O O . THR A 1 96 ? 37.703 22.896 14.241 1.00 36.51 345 THR A O 1
ATOM 693 N N . PHE A 1 97 ? 39.660 21.768 13.998 1.00 42.18 346 PHE A N 1
ATOM 694 C CA . PHE A 1 97 ? 40.502 22.787 14.631 1.00 40.01 346 PHE A CA 1
ATOM 695 C C . PHE A 1 97 ? 41.612 23.292 13.709 1.00 43.72 346 PHE A C 1
ATOM 696 O O . PHE A 1 97 ? 42.142 22.557 12.884 1.00 47.63 346 PHE A O 1
ATOM 704 N N . ASN A 1 98 ? 41.943 24.566 13.852 1.00 40.55 347 ASN A N 1
ATOM 705 C CA . ASN A 1 98 ? 42.866 25.257 12.959 1.00 46.83 347 ASN A CA 1
ATOM 706 C C . ASN A 1 98 ? 43.795 26.115 13.813 1.00 51.69 347 ASN A C 1
ATOM 707 O O . ASN A 1 98 ? 43.436 26.470 14.940 1.00 46.20 347 ASN A O 1
ATOM 712 N N . GLN A 1 99 ? 44.965 26.480 13.290 1.00 55.30 348 GLN A N 1
ATOM 713 C CA . GLN A 1 99 ? 45.839 27.390 14.013 1.00 53.39 348 GLN A CA 1
ATOM 714 C C . GLN A 1 99 ? 45.609 28.838 13.594 1.00 53.95 348 GLN A C 1
ATOM 715 O O . GLN A 1 99 ? 45.322 29.123 12.446 1.00 56.38 348 GLN A O 1
ATOM 721 N N . GLN A 1 100 ? 45.736 29.752 14.553 1.00 58.03 349 GLN A N 1
ATOM 722 C CA . GLN A 1 100 ? 45.291 31.132 14.359 1.00 62.03 349 GLN A CA 1
ATOM 723 C C . GLN A 1 100 ? 45.807 31.771 13.065 1.00 59.20 349 GLN A C 1
ATOM 724 O O . GLN A 1 100 ? 45.036 32.004 12.119 1.00 64.99 349 GLN A O 1
#

Radius of gyration: 12.28 Å; Cα contacts (8 Å, |Δi|>4): 168; chains: 1; bounding box: 30×22×31 Å

Organism: Pseudomonas aeruginosa (strain ATCC 15692 / DSM 22644 / CIP 104116 / JCM 14847 / LMG 12228 / 1C / PRS 101 / PAO1) (NCBI:txid208964)

Secondary structure (DSSP, 8-state):
-PPPHHHHHHHHHHHHHHHHHHHTSTTSEEEEEEEETTTEEEEEEEEE-SS-EEEEEEE-HHHHHHHHHTHHHHHHHHHHH-TTS-EEEEEEE-

Solvent-accessible surface area: 5326 Å² total; per-residue (Å²): 187,84,10,42,140,60,0,4,57,88,0,27,92,5,0,80,26,38,22,119,68,0,74,92,36,167,71,98,23,9,129,71,115,4,202,3,91,138,8,32,50,0,20,0,46,0,77,69,15,189,56,47,2,74,1,61,0,8,0,48,91,46,11,20,45,69,0,100,109,4,91,51,55,1,68,79,95,1,55,147,41,20,100,135,23,85,13,84,10,68,34,68,122,116

Nearest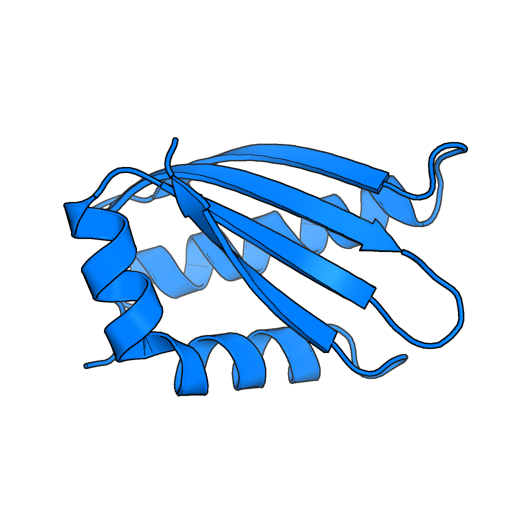 PDB structures (foldseek):
  5cuk-assembly1_A  TM=1.011E+00  e=4.287E-20  Pseudomonas aeruginosa PAO1
  2rrl-assembly1_A  TM=4.951E-01  e=5.023E-03  Salmonella enterica subsp. enterica serovar Typhimurium
  7ubx-assembly1_A  TM=5.297E-01  e=8.867E-02  Clostridioides difficile
  6zqe-assembly1_DH  TM=5.460E-01  e=5.243E-01  Saccharomyces cerevisiae S288C
  6nf8-assembly1_C  TM=6.342E-01  e=6.891E-01  Bos taurus

Sequence (94 aa):
RPLPLADLARLLDAVQGRIQVASAAESHAARLQVRLPQQLGAVEVQVLHGHGQLQIEISASPGSLALLQQARGELLERLQRLHPEQPVQLTFNQQ

B-factor: mean 47.08, std 10.42, range [29.68, 96.35]

Foldseek 3Di:
DADDVQQLVQVLVVQLVQCVVLVPDDQSKGKDWDQRPPQGIKIWIWHHDDQEIEIEIEGAPVSVVNCVVNVVVNLVSNCVVPVPHRYHYYYHYD

InterPro domains:
  IPR013354 Type III secretion system needle length determinant, C-terminal domain [TIGR02514] (240-369)
  IPR013354 Type III secretion system needle length determinant, C-terminal domain [cd17467] (262-369)
  IPR021136 Flagellar hook-length control protein-like, C-terminal [PF02120] (273-354)
  IPR038610 FliK-like, C-terminal domain superfamily [G3DSA:3.30.750.140] (257-361)